Protein AF-A0A258VBZ8-F1 (afdb_monomer_lite)

Sequence (85 aa):
QAHSHIENEVAELKLLHSQVHDAEENIVRAEKYYKLTQSEYARGVKNSPDMLSASEKIFEVKNKRLEILKDFNLKQAHVLAKINR

Foldseek 3Di:
DVVVVLVVLVVVLVVLVVVLVVLVVQLVVLVVLQVVLVVCVVVVNHDPVSNVVSVVSNVVSVVVSVVSVVVSVVSVVVSVVVVVD

Radius of gyration: 18.97 Å; chains: 1; bounding box: 42×16×53 Å

Structure (mmCIF, N/CA/C/O backbone):
data_AF-A0A258VBZ8-F1
#
_entry.id   AF-A0A258VBZ8-F1
#
loop_
_atom_site.group_PDB
_atom_site.id
_atom_site.type_symbol
_atom_site.label_atom_id
_atom_site.label_alt_id
_atom_site.label_comp_id
_atom_site.label_asym_id
_atom_site.label_entity_id
_atom_site.label_seq_id
_atom_site.pdbx_PDB_ins_code
_atom_site.Cartn_x
_atom_site.Cartn_y
_atom_site.Cartn_z
_atom_site.occupancy
_atom_site.B_iso_or_equiv
_atom_site.auth_seq_id
_atom_site.auth_comp_id
_atom_site.auth_asym_id
_atom_site.auth_atom_id
_atom_site.pdbx_PDB_model_num
ATOM 1 N N . GLN A 1 1 ? -21.327 8.248 29.518 1.00 60.28 1 GLN A N 1
ATOM 2 C CA . GLN A 1 1 ? -19.908 7.845 29.386 1.00 60.28 1 GLN A CA 1
ATOM 3 C C . GLN A 1 1 ? -19.724 6.631 28.465 1.00 60.28 1 GLN A C 1
ATOM 5 O O . GLN A 1 1 ? -18.837 6.683 27.628 1.00 60.28 1 GLN A O 1
ATOM 10 N N . ALA A 1 2 ? -20.554 5.577 28.537 1.00 63.31 2 ALA A N 1
ATOM 11 C CA . ALA A 1 2 ? -20.453 4.428 27.616 1.00 63.31 2 ALA A CA 1
ATOM 12 C C . ALA A 1 2 ? -20.836 4.752 26.151 1.00 63.31 2 ALA A C 1
ATOM 14 O O . ALA A 1 2 ? -20.111 4.371 25.237 1.00 63.31 2 ALA A O 1
ATOM 15 N N . HIS A 1 3 ? -21.909 5.523 25.924 1.00 64.12 3 HIS A N 1
ATOM 16 C CA . HIS A 1 3 ? -22.340 5.931 24.574 1.00 64.12 3 HIS A CA 1
ATOM 17 C C . HIS A 1 3 ? -21.271 6.725 23.806 1.00 64.12 3 HIS A C 1
ATOM 19 O O . HIS A 1 3 ? -20.928 6.361 22.685 1.00 64.12 3 HIS A O 1
ATOM 25 N N . SER A 1 4 ? -20.662 7.728 24.446 1.00 78.94 4 SER A N 1
ATOM 26 C CA . SER A 1 4 ? -19.596 8.541 23.840 1.00 78.94 4 SER A CA 1
ATOM 27 C C . SER A 1 4 ? -18.348 7.726 23.483 1.00 78.94 4 SER A C 1
ATOM 29 O O . SER A 1 4 ? -17.602 8.085 22.581 1.00 78.94 4 SER A O 1
ATOM 31 N N . HIS A 1 5 ? -18.097 6.619 24.189 1.00 81.12 5 HIS A N 1
ATOM 32 C CA . HIS A 1 5 ? -16.954 5.758 23.903 1.00 81.12 5 HIS A CA 1
ATOM 33 C C . HIS A 1 5 ? -17.177 4.916 22.638 1.00 81.12 5 HIS A C 1
ATOM 35 O O . HIS A 1 5 ? -16.272 4.811 21.817 1.00 81.12 5 HIS A O 1
ATOM 41 N N . ILE A 1 6 ? -18.382 4.372 22.440 1.00 86.81 6 ILE A N 1
ATOM 42 C CA . ILE A 1 6 ? -18.725 3.617 21.223 1.00 86.81 6 ILE A CA 1
ATOM 43 C C . ILE A 1 6 ? -18.742 4.543 20.001 1.00 86.81 6 ILE A C 1
ATOM 45 O O . ILE A 1 6 ? -18.219 4.177 18.952 1.00 86.81 6 ILE A O 1
ATOM 49 N N . GLU A 1 7 ? -19.277 5.758 20.138 1.00 88.31 7 GLU A N 1
ATOM 50 C CA . GLU A 1 7 ? -19.275 6.760 19.063 1.00 88.31 7 GLU A CA 1
ATOM 51 C C . GLU A 1 7 ? -17.855 7.096 18.587 1.00 88.31 7 GLU A C 1
ATOM 53 O O . GLU A 1 7 ? -17.604 7.116 17.381 1.00 88.31 7 GLU A O 1
ATOM 58 N N . ASN A 1 8 ? -16.912 7.270 19.519 1.00 91.94 8 ASN A N 1
ATOM 59 C CA . ASN A 1 8 ? -15.502 7.486 19.189 1.00 91.94 8 ASN A CA 1
ATOM 60 C C . ASN A 1 8 ? -14.893 6.285 18.451 1.00 91.94 8 ASN A C 1
ATOM 62 O O . ASN A 1 8 ? -14.216 6.460 17.441 1.00 91.94 8 ASN A O 1
ATOM 66 N N . GLU A 1 9 ? -15.161 5.057 18.901 1.00 91.62 9 GLU A N 1
ATOM 67 C CA . GLU A 1 9 ? -14.627 3.865 18.233 1.00 91.62 9 GLU A CA 1
ATOM 68 C C . GLU A 1 9 ? -15.208 3.655 16.830 1.00 91.62 9 GLU A C 1
ATOM 70 O O . GLU A 1 9 ? -14.494 3.207 15.931 1.00 91.62 9 GLU A O 1
ATOM 75 N N . VAL A 1 10 ? -16.476 4.014 16.621 1.00 93.19 10 VAL A N 1
ATOM 76 C CA . VAL A 1 10 ? -17.109 4.014 15.297 1.00 93.19 10 VAL A CA 1
ATOM 77 C C . VAL A 1 10 ? -16.517 5.109 14.406 1.00 93.19 10 VAL A C 1
ATOM 79 O O . VAL A 1 10 ? -16.320 4.879 13.212 1.00 93.19 10 VAL A O 1
ATOM 82 N N . ALA A 1 11 ? -16.207 6.288 14.952 1.00 94.81 11 ALA A N 1
ATOM 83 C CA . ALA A 1 11 ? -15.543 7.356 14.207 1.00 94.81 11 ALA A CA 1
ATOM 84 C C . ALA A 1 11 ? -14.133 6.940 13.752 1.00 94.81 11 ALA A C 1
ATOM 86 O O . ALA A 1 11 ? -13.791 7.103 12.581 1.00 94.81 11 ALA A O 1
ATOM 87 N N . GLU A 1 12 ? -13.350 6.323 14.638 1.00 94.75 12 GLU A N 1
ATOM 88 C CA . GLU A 1 12 ? -12.042 5.749 14.303 1.00 94.75 12 GLU A CA 1
ATOM 89 C C . GLU A 1 12 ? -12.152 4.645 13.242 1.00 94.75 12 G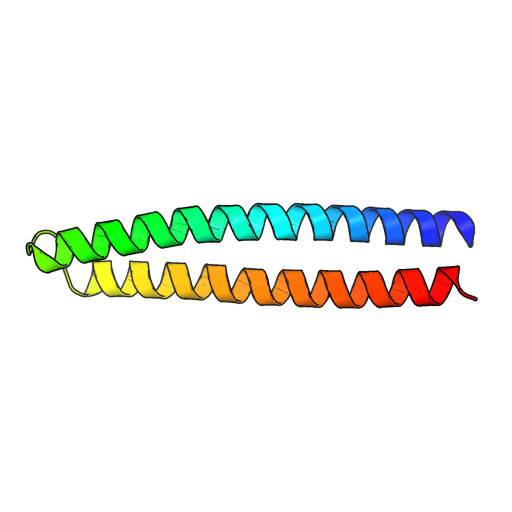LU A C 1
ATOM 91 O O . GLU A 1 12 ? -11.351 4.599 12.310 1.00 94.75 12 GLU A O 1
ATOM 96 N N . LEU A 1 13 ? -13.170 3.782 13.329 1.00 95.75 13 LEU A N 1
ATOM 97 C CA . LEU A 1 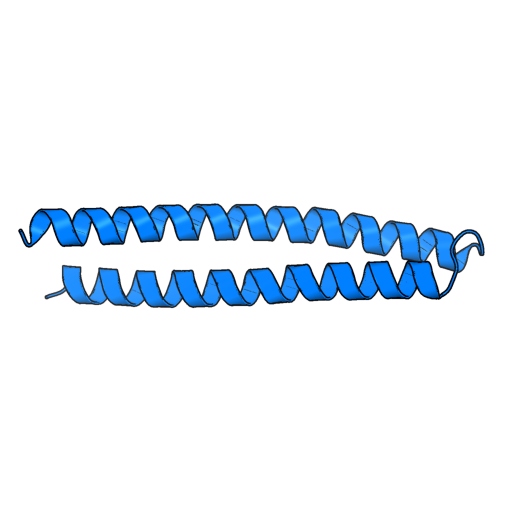13 ? -13.413 2.747 12.323 1.00 95.75 13 LEU A CA 1
ATOM 98 C C . LEU A 1 13 ? -13.720 3.347 10.940 1.00 95.75 13 LEU A C 1
ATOM 100 O O . LEU A 1 13 ? -13.222 2.850 9.929 1.00 95.75 13 LEU A O 1
ATOM 104 N N . LYS A 1 14 ? -14.505 4.431 10.883 1.00 96.44 14 LYS A N 1
ATOM 105 C CA . LYS A 1 14 ? -14.782 5.164 9.635 1.00 96.44 14 LYS A CA 1
ATOM 106 C C . LYS A 1 14 ? -13.521 5.805 9.058 1.00 96.44 14 LYS A C 1
ATOM 108 O O . LYS A 1 14 ? -13.330 5.770 7.844 1.00 96.44 14 LYS A O 1
ATOM 113 N N . LEU A 1 15 ? -12.658 6.355 9.913 1.00 97.38 15 LEU A N 1
ATOM 114 C CA . LEU A 1 15 ? -11.366 6.893 9.490 1.00 97.38 15 LEU A CA 1
ATOM 115 C C . LEU A 1 15 ? -10.489 5.795 8.875 1.00 97.38 15 LEU A C 1
ATOM 117 O O . LEU A 1 15 ? -9.998 5.969 7.763 1.00 97.38 15 LEU A O 1
ATOM 121 N N . LEU A 1 16 ? -10.352 4.649 9.551 1.00 97.44 16 LEU A N 1
ATOM 122 C CA . LEU A 1 16 ? -9.597 3.501 9.039 1.00 97.44 16 LEU A CA 1
ATOM 123 C C . LEU A 1 16 ? -10.161 2.999 7.704 1.00 97.44 16 LEU A C 1
ATOM 125 O O . LEU A 1 16 ? -9.398 2.708 6.790 1.00 97.44 16 LEU A O 1
ATOM 129 N N . HIS A 1 17 ? -11.487 2.961 7.551 1.00 97.31 17 HIS A N 1
ATOM 130 C CA . HIS A 1 17 ? -12.121 2.614 6.278 1.00 97.31 17 HIS A CA 1
ATOM 131 C C . HIS A 1 17 ? -11.735 3.584 5.147 1.00 97.31 17 HIS A C 1
ATOM 133 O O . HIS A 1 17 ? -11.395 3.145 4.051 1.00 97.31 17 HIS A O 1
ATOM 139 N N . SER A 1 18 ? -11.738 4.897 5.408 1.00 98.06 18 SER A N 1
ATOM 140 C CA . SER A 1 18 ? -11.268 5.891 4.430 1.00 98.06 18 SER A CA 1
ATOM 141 C C . SER A 1 18 ? -9.801 5.662 4.061 1.00 98.06 18 SER A C 1
ATOM 143 O O . SER A 1 18 ? -9.446 5.678 2.888 1.00 98.06 18 SER A O 1
ATOM 145 N N . GLN A 1 19 ? -8.956 5.367 5.050 1.00 98.12 19 GLN A N 1
ATOM 146 C CA . GLN A 1 19 ? -7.536 5.094 4.825 1.00 98.12 19 GLN A CA 1
ATOM 147 C C . GLN A 1 19 ? -7.295 3.820 4.006 1.00 98.12 19 GLN A C 1
ATOM 149 O O . GLN A 1 19 ? -6.330 3.771 3.243 1.00 98.12 19 GLN A O 1
ATOM 154 N N . VAL A 1 20 ? -8.149 2.794 4.131 1.00 97.75 20 VAL A N 1
ATOM 155 C CA . VAL A 1 20 ? -8.099 1.608 3.256 1.00 97.75 20 VAL A CA 1
ATOM 156 C C . VAL A 1 20 ? -8.296 2.027 1.799 1.00 97.75 20 VAL A C 1
ATOM 158 O O . VAL A 1 20 ? -7.512 1.615 0.945 1.00 97.75 20 VAL A O 1
ATOM 161 N N . HIS A 1 21 ? -9.289 2.875 1.525 1.00 97.12 21 HIS A N 1
ATOM 162 C CA . HIS A 1 21 ? -9.554 3.371 0.176 1.00 97.12 21 HI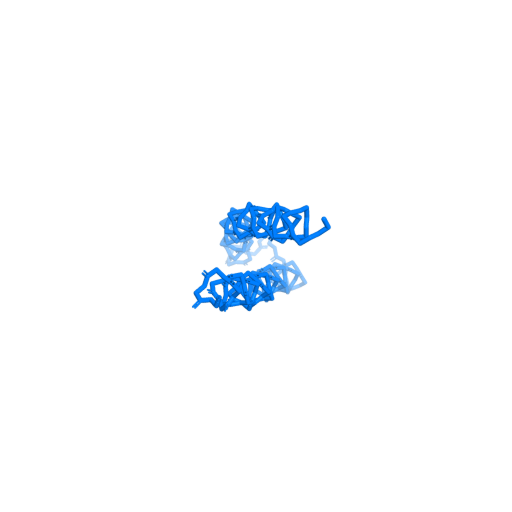S A CA 1
ATOM 163 C C . HIS A 1 21 ? -8.381 4.197 -0.375 1.00 97.12 21 HIS A C 1
ATOM 165 O O . HIS A 1 21 ? -7.886 3.920 -1.467 1.00 97.12 21 HIS A O 1
ATOM 171 N N . ASP A 1 22 ? -7.853 5.134 0.416 1.00 98.00 22 ASP A N 1
ATOM 172 C CA . ASP A 1 22 ? -6.689 5.939 0.024 1.00 98.00 22 ASP A CA 1
ATOM 173 C C . ASP A 1 22 ? -5.458 5.058 -0.265 1.00 98.00 22 ASP A C 1
ATOM 175 O O . ASP A 1 22 ? -4.699 5.298 -1.211 1.00 98.00 22 ASP A O 1
ATOM 179 N N . ALA A 1 23 ? -5.251 4.005 0.533 1.00 97.62 23 ALA A N 1
ATOM 180 C CA . ALA A 1 23 ? -4.170 3.047 0.327 1.00 97.62 23 ALA A CA 1
ATOM 181 C C . ALA A 1 23 ? -4.338 2.253 -0.979 1.00 97.62 23 ALA A C 1
ATOM 183 O O . ALA A 1 23 ? -3.347 1.983 -1.661 1.00 97.62 23 ALA A O 1
ATOM 184 N N . GLU A 1 24 ? -5.568 1.909 -1.360 1.00 97.19 24 GLU A N 1
ATOM 185 C CA . GLU A 1 24 ? -5.870 1.263 -2.641 1.00 97.19 24 GLU A CA 1
ATOM 186 C C . GLU A 1 24 ? -5.576 2.181 -3.825 1.00 97.19 24 GLU A C 1
ATOM 188 O O . GLU A 1 24 ? -4.892 1.766 -4.764 1.00 97.19 24 GLU A O 1
ATOM 193 N N . GLU A 1 25 ? -5.979 3.450 -3.760 1.00 98.06 25 GLU A N 1
ATOM 194 C CA . GLU A 1 25 ? -5.620 4.422 -4.795 1.00 98.06 25 GLU A CA 1
ATOM 195 C C . GLU A 1 25 ? -4.101 4.604 -4.917 1.00 98.06 25 GLU A C 1
ATOM 197 O O . GLU A 1 25 ? -3.554 4.707 -6.020 1.00 98.06 25 GLU A O 1
ATOM 202 N N . ASN A 1 26 ? -3.394 4.615 -3.785 1.00 97.62 26 ASN A N 1
ATOM 203 C CA . ASN A 1 26 ? -1.939 4.719 -3.770 1.00 97.62 26 ASN A CA 1
ATOM 204 C C . ASN A 1 26 ? -1.268 3.513 -4.434 1.00 97.62 26 ASN A C 1
ATOM 206 O O . ASN A 1 26 ? -0.274 3.701 -5.140 1.00 97.62 26 ASN A O 1
ATOM 210 N N . ILE A 1 27 ? -1.814 2.299 -4.278 1.00 97.94 27 ILE A N 1
ATOM 211 C CA . ILE A 1 27 ? -1.332 1.123 -5.018 1.00 97.94 27 ILE A CA 1
ATOM 212 C C . ILE A 1 27 ? -1.487 1.346 -6.516 1.00 97.94 27 ILE A C 1
ATOM 214 O O . ILE A 1 27 ? -0.521 1.139 -7.246 1.00 97.94 27 ILE A O 1
ATOM 218 N N . VAL A 1 28 ? -2.649 1.815 -6.982 1.00 98.25 28 VAL A N 1
ATOM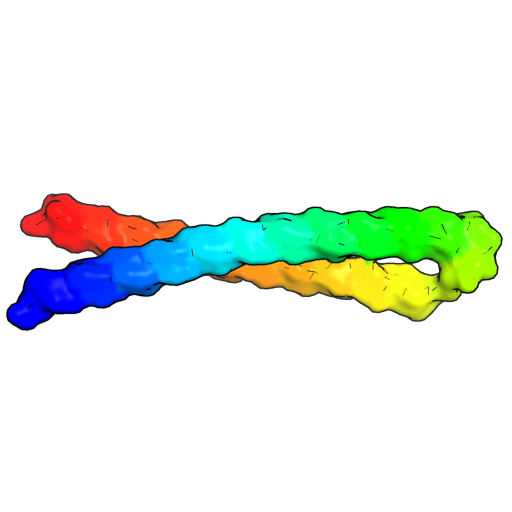 219 C CA . VAL A 1 28 ? -2.880 2.049 -8.418 1.00 98.25 28 VAL A CA 1
ATOM 220 C C . VAL A 1 28 ? -1.861 3.047 -8.980 1.00 98.25 28 VAL A C 1
ATOM 222 O O . VAL A 1 28 ? -1.283 2.821 -10.048 1.00 98.25 28 VAL A O 1
ATOM 225 N N . ARG A 1 29 ? -1.584 4.133 -8.247 1.00 98.19 29 ARG A N 1
ATOM 226 C CA . ARG A 1 29 ? -0.569 5.132 -8.628 1.00 98.19 29 ARG A CA 1
ATOM 227 C C . ARG A 1 29 ? 0.838 4.522 -8.675 1.00 98.1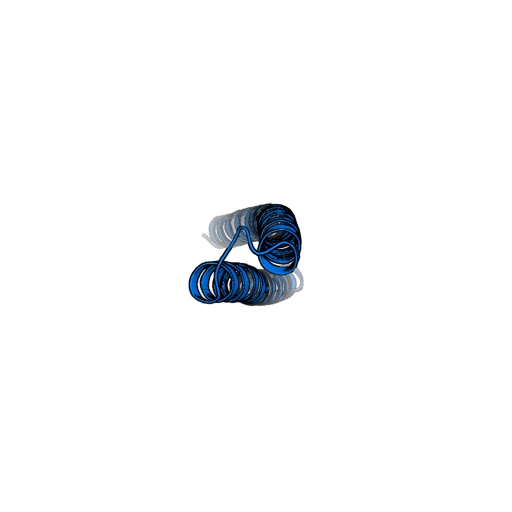9 29 ARG A C 1
ATOM 229 O O . ARG A 1 29 ? 1.546 4.711 -9.666 1.00 98.19 29 ARG A O 1
ATOM 236 N N . ALA A 1 30 ? 1.230 3.767 -7.647 1.00 98.12 30 ALA A N 1
ATOM 237 C CA . ALA A 1 30 ? 2.540 3.119 -7.570 1.00 98.12 30 ALA A CA 1
ATOM 238 C C . ALA A 1 30 ? 2.725 2.037 -8.648 1.00 98.12 30 ALA A C 1
ATOM 240 O O . ALA A 1 30 ? 3.793 1.937 -9.245 1.00 98.12 30 ALA A O 1
ATOM 241 N N . GLU A 1 31 ? 1.680 1.270 -8.962 1.00 98.44 31 GLU A N 1
ATOM 242 C CA . GLU A 1 31 ? 1.684 0.276 -10.037 1.00 98.44 31 GLU A CA 1
ATOM 243 C C . GLU A 1 31 ? 1.842 0.914 -11.413 1.00 98.44 31 GLU A C 1
ATOM 245 O O . GLU A 1 31 ? 2.603 0.412 -12.243 1.00 98.44 31 GLU A O 1
ATOM 250 N N . LYS A 1 32 ? 1.156 2.035 -11.660 1.00 98.50 32 LYS A N 1
ATOM 251 C CA . LYS A 1 32 ? 1.320 2.794 -12.902 1.00 98.50 32 LYS A CA 1
ATOM 252 C C . LYS A 1 32 ? 2.751 3.311 -13.046 1.00 98.50 32 LYS A C 1
ATOM 254 O O . LYS A 1 32 ? 3.333 3.167 -14.119 1.00 98.50 32 LYS A O 1
ATOM 259 N N . TYR A 1 33 ? 3.312 3.871 -11.974 1.00 98.19 33 TYR A N 1
ATOM 260 C CA . TYR A 1 33 ? 4.700 4.334 -11.952 1.00 98.19 33 TYR A CA 1
ATOM 261 C C . TYR A 1 33 ? 5.680 3.188 -12.223 1.00 98.19 33 TYR A C 1
ATOM 263 O O . TYR A 1 33 ? 6.486 3.286 -13.142 1.00 98.19 33 TYR A O 1
ATOM 271 N N . TYR A 1 34 ? 5.547 2.067 -11.510 1.00 98.56 34 TYR A N 1
ATOM 272 C CA . TYR A 1 34 ? 6.388 0.887 -11.701 1.00 98.56 34 TYR A CA 1
ATOM 273 C C . TYR A 1 34 ? 6.370 0.378 -13.148 1.00 98.56 34 TYR A C 1
ATOM 275 O O . TYR A 1 34 ? 7.425 0.176 -13.745 1.00 98.56 34 TYR A O 1
ATOM 283 N N . LYS A 1 35 ? 5.178 0.226 -13.744 1.00 98.44 35 LYS A N 1
ATOM 284 C CA . LYS A 1 35 ? 5.027 -0.228 -15.138 1.00 98.44 35 LYS A CA 1
ATOM 285 C C . LYS A 1 35 ? 5.674 0.733 -16.136 1.00 98.44 35 LYS A C 1
ATOM 287 O O . LYS A 1 35 ? 6.280 0.287 -17.110 1.00 98.44 35 LYS A O 1
ATOM 292 N N . LEU A 1 36 ? 5.551 2.042 -15.906 1.00 98.50 36 LEU A N 1
ATOM 293 C CA . LEU A 1 36 ? 6.185 3.048 -16.754 1.00 98.50 36 LEU A CA 1
ATOM 294 C C . LEU A 1 36 ? 7.713 2.964 -16.657 1.00 98.50 36 LEU A C 1
ATOM 296 O O . LEU A 1 36 ? 8.370 2.838 -17.689 1.00 98.50 36 LEU A O 1
ATOM 300 N N . THR A 1 37 ? 8.262 2.952 -15.438 1.00 98.44 37 THR A N 1
ATOM 301 C CA . THR A 1 37 ? 9.710 2.838 -15.213 1.00 98.44 37 THR A CA 1
ATOM 302 C C . THR A 1 37 ? 10.258 1.542 -15.808 1.00 98.44 37 THR A C 1
ATOM 304 O O . THR A 1 37 ? 11.288 1.567 -16.474 1.00 98.44 37 THR A O 1
ATOM 307 N N . GLN A 1 38 ? 9.535 0.426 -15.674 1.00 98.38 38 GLN A N 1
ATOM 308 C CA . GLN A 1 38 ? 9.902 -0.853 -16.288 1.00 98.38 38 GLN A CA 1
ATOM 309 C C . GLN A 1 38 ? 9.978 -0.768 -17.816 1.00 98.38 38 GLN A C 1
ATOM 311 O O . GLN A 1 38 ? 10.937 -1.255 -18.415 1.00 98.38 38 GLN A O 1
ATOM 316 N N . SER A 1 39 ? 8.999 -0.122 -18.453 1.00 98.44 39 SER A N 1
ATOM 317 C CA . SER A 1 39 ? 8.993 0.095 -19.905 1.00 98.44 39 SER A CA 1
ATOM 318 C C . SER A 1 39 ? 10.138 1.003 -20.366 1.00 98.44 39 SER A C 1
ATOM 320 O O . SER A 1 39 ? 10.747 0.770 -21.409 1.00 98.44 39 SER A O 1
ATOM 322 N N . GLU A 1 40 ? 10.452 2.051 -19.607 1.00 98.50 40 GLU A N 1
ATOM 323 C CA . GLU A 1 40 ? 11.580 2.941 -19.895 1.00 98.50 40 GLU A CA 1
ATOM 324 C C . GLU A 1 40 ? 12.933 2.251 -19.694 1.00 98.50 40 GLU A C 1
ATOM 326 O O . GLU A 1 40 ? 13.836 2.428 -20.511 1.00 98.50 40 GLU A O 1
ATOM 331 N N . TYR A 1 41 ? 13.063 1.428 -18.656 1.00 97.94 41 TYR A N 1
ATOM 332 C CA . TYR A 1 41 ? 14.257 0.630 -18.392 1.00 97.94 41 TYR A CA 1
ATOM 333 C C . TYR A 1 41 ? 14.510 -0.383 -19.508 1.00 97.94 41 TYR A C 1
ATOM 335 O O . TYR A 1 41 ? 15.618 -0.459 -20.032 1.00 97.94 41 TYR A O 1
ATOM 343 N N . ALA A 1 42 ? 13.469 -1.095 -19.953 1.00 97.81 42 ALA A N 1
ATOM 344 C CA . ALA A 1 42 ? 13.565 -2.039 -21.068 1.00 97.81 42 ALA A CA 1
ATOM 345 C C . ALA A 1 42 ? 14.015 -1.374 -22.383 1.00 97.81 42 ALA A C 1
ATOM 347 O O . ALA A 1 42 ? 14.627 -2.022 -23.228 1.00 97.81 42 ALA A O 1
ATOM 348 N N . ARG A 1 43 ? 13.737 -0.074 -22.552 1.00 98.12 43 ARG A N 1
ATOM 349 C CA . ARG A 1 43 ? 14.187 0.739 -23.694 1.00 98.12 43 ARG A CA 1
ATOM 350 C C . ARG A 1 43 ? 15.558 1.391 -23.485 1.00 98.12 43 ARG A C 1
ATOM 352 O O . ARG A 1 43 ? 16.003 2.129 -24.358 1.00 98.12 43 ARG A O 1
ATOM 359 N N . GLY A 1 44 ? 16.207 1.168 -22.341 1.00 97.38 44 GLY A N 1
ATOM 360 C CA . GLY A 1 44 ? 17.490 1.781 -21.989 1.00 97.38 44 GLY A CA 1
ATOM 361 C C . GLY A 1 44 ? 17.411 3.268 -21.627 1.00 97.38 44 GLY A C 1
ATOM 362 O O . GLY A 1 44 ? 18.438 3.937 -21.596 1.00 97.38 44 GLY A O 1
ATOM 363 N N . VAL A 1 45 ? 16.212 3.802 -21.367 1.00 98.06 45 VAL A N 1
ATOM 364 C CA . VAL A 1 45 ? 16.007 5.204 -20.954 1.00 98.06 45 VAL A CA 1
ATOM 365 C C . VAL A 1 45 ? 16.230 5.373 -19.449 1.00 98.06 45 VAL A C 1
ATOM 367 O O . VAL A 1 45 ? 16.796 6.374 -19.016 1.00 98.06 45 VAL A O 1
ATOM 370 N N . LYS A 1 46 ? 15.786 4.396 -18.651 1.00 97.31 46 LYS A N 1
ATOM 371 C CA . LYS A 1 46 ? 15.966 4.352 -17.190 1.00 97.31 46 LYS A CA 1
ATOM 372 C C . LYS A 1 46 ? 17.050 3.356 -16.807 1.00 97.31 46 LYS A C 1
ATOM 374 O O . LYS A 1 46 ? 17.335 2.429 -17.562 1.00 97.31 46 LYS A O 1
ATOM 379 N N . ASN A 1 47 ? 17.645 3.540 -15.633 1.00 97.50 47 ASN A N 1
ATOM 380 C CA . ASN A 1 47 ? 18.746 2.712 -15.146 1.00 97.50 47 ASN A CA 1
ATOM 381 C C . ASN A 1 47 ? 18.324 1.783 -13.991 1.00 97.50 47 ASN A C 1
ATOM 383 O O . ASN A 1 47 ? 17.177 1.778 -13.545 1.00 97.50 47 ASN A O 1
ATOM 387 N N . SER A 1 48 ? 19.255 0.944 -13.526 1.00 96.69 48 SER A N 1
ATOM 388 C CA . SER A 1 48 ? 18.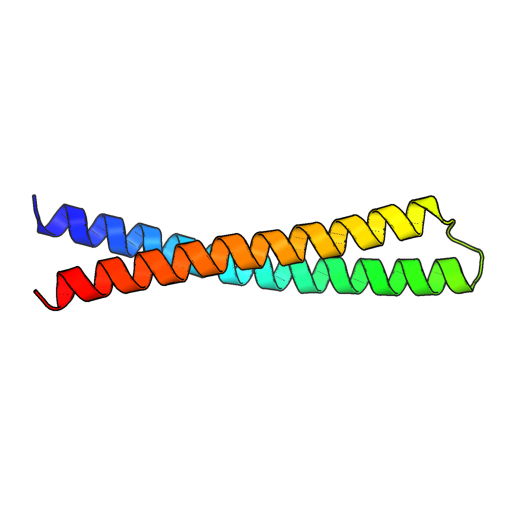975 -0.022 -12.456 1.00 96.69 48 SER A CA 1
ATOM 389 C C . SER A 1 48 ? 18.553 0.647 -11.134 1.00 96.69 48 SER A C 1
ATOM 391 O O . SER A 1 48 ? 17.611 0.148 -10.522 1.00 96.69 48 SER A O 1
ATOM 393 N N . PRO A 1 49 ? 19.156 1.776 -10.701 1.00 98.12 49 PRO A N 1
ATOM 394 C CA . PRO A 1 49 ? 18.635 2.563 -9.580 1.00 98.12 49 PRO A CA 1
ATOM 395 C C . PRO A 1 49 ? 17.180 3.020 -9.742 1.00 98.12 49 PRO A C 1
ATOM 397 O O . PRO A 1 49 ? 16.399 2.842 -8.812 1.00 98.12 49 PRO A O 1
ATOM 400 N N . ASP A 1 50 ? 16.781 3.536 -10.912 1.00 98.06 50 ASP A N 1
ATOM 401 C CA . ASP A 1 50 ? 15.386 3.934 -11.164 1.00 98.06 50 ASP A CA 1
ATOM 402 C C . ASP A 1 50 ? 14.424 2.749 -10.970 1.00 98.06 50 ASP A C 1
ATOM 404 O O . ASP A 1 50 ? 13.367 2.876 -10.344 1.00 98.06 50 ASP A O 1
ATOM 408 N N . MET A 1 51 ? 14.803 1.574 -11.486 1.00 98.00 51 MET A N 1
ATOM 409 C CA . MET A 1 51 ? 14.028 0.345 -11.313 1.00 98.00 51 MET A CA 1
ATOM 410 C C . MET A 1 51 ? 13.956 -0.111 -9.862 1.00 98.00 51 MET A C 1
ATOM 412 O O . MET A 1 51 ? 12.891 -0.552 -9.419 1.00 98.00 51 MET A O 1
ATOM 416 N N . LEU A 1 52 ? 15.062 -0.014 -9.123 1.00 98.31 52 LEU A N 1
ATOM 417 C CA . LEU A 1 52 ? 15.097 -0.347 -7.705 1.00 98.31 52 LEU A CA 1
ATOM 418 C C . LEU A 1 52 ? 14.148 0.564 -6.923 1.00 98.31 52 LEU A C 1
ATOM 420 O O . LEU A 1 52 ? 13.252 0.055 -6.258 1.00 98.31 52 LEU A O 1
ATOM 424 N N . SER A 1 53 ? 14.248 1.883 -7.094 1.00 98.19 53 SER A N 1
ATOM 425 C CA . SER A 1 53 ? 13.376 2.838 -6.404 1.00 98.19 53 SER A CA 1
ATOM 426 C C . SER A 1 53 ? 11.897 2.626 -6.738 1.00 98.19 53 SER A C 1
ATOM 428 O O . SER A 1 53 ? 11.043 2.684 -5.853 1.00 98.19 53 SER A O 1
ATOM 430 N N . ALA A 1 54 ? 11.564 2.320 -7.996 1.00 98.25 54 ALA A N 1
ATOM 431 C CA . ALA A 1 54 ? 10.191 1.985 -8.368 1.00 98.25 54 ALA A CA 1
ATOM 432 C C . ALA A 1 54 ? 9.704 0.678 -7.718 1.00 98.25 54 ALA A C 1
ATOM 434 O O . ALA A 1 54 ? 8.545 0.600 -7.301 1.00 98.25 54 ALA A O 1
ATOM 435 N N . SER A 1 55 ? 10.579 -0.326 -7.606 1.00 98.19 55 SER A N 1
ATOM 436 C CA . SER A 1 55 ? 10.294 -1.615 -6.957 1.00 98.19 55 SER A CA 1
ATOM 437 C C . SER A 1 55 ? 10.089 -1.463 -5.448 1.00 98.19 55 SER A C 1
ATOM 439 O O . SER A 1 55 ? 9.134 -1.999 -4.887 1.00 98.19 55 SER A O 1
ATOM 441 N N . GLU A 1 56 ? 10.950 -0.690 -4.791 1.00 98.56 56 GLU A N 1
ATOM 442 C CA . GLU A 1 56 ? 10.825 -0.353 -3.374 1.00 98.56 56 GLU A CA 1
ATOM 443 C C . GLU A 1 56 ? 9.531 0.413 -3.119 1.00 98.56 56 GLU A C 1
ATOM 445 O O . GLU A 1 56 ? 8.801 0.095 -2.182 1.00 98.56 56 GLU A O 1
ATOM 450 N N . LYS A 1 57 ? 9.179 1.362 -3.999 1.00 98.25 57 LYS A N 1
ATOM 451 C CA . LYS A 1 57 ? 7.970 2.165 -3.819 1.00 98.25 57 LYS A CA 1
ATOM 452 C C . LYS A 1 57 ? 6.692 1.338 -3.887 1.00 98.25 57 LYS A C 1
ATOM 454 O O . LYS A 1 57 ? 5.809 1.500 -3.045 1.00 98.25 57 LYS A O 1
ATOM 459 N N . ILE A 1 58 ? 6.566 0.457 -4.881 1.00 97.88 58 ILE A N 1
ATOM 460 C CA . ILE A 1 58 ? 5.388 -0.417 -4.978 1.00 97.88 58 ILE A CA 1
ATOM 461 C C . ILE A 1 58 ? 5.328 -1.395 -3.797 1.00 97.88 58 ILE A C 1
ATOM 463 O O . ILE A 1 58 ? 4.239 -1.653 -3.284 1.00 97.88 58 ILE A O 1
ATOM 467 N N . PHE A 1 59 ? 6.475 -1.901 -3.336 1.00 98.44 59 PHE A N 1
ATOM 468 C CA . PHE A 1 59 ? 6.544 -2.761 -2.158 1.00 98.44 59 PHE A CA 1
ATOM 469 C C . PHE A 1 59 ? 6.086 -2.029 -0.889 1.00 98.44 59 PHE A C 1
ATOM 471 O O . PHE A 1 59 ? 5.207 -2.525 -0.185 1.00 98.44 59 PHE A O 1
ATOM 478 N N . GLU A 1 60 ? 6.612 -0.829 -0.635 1.00 98.38 60 GLU A N 1
ATOM 479 C CA . GLU A 1 60 ? 6.263 0.015 0.513 1.00 98.38 60 GLU A CA 1
ATOM 480 C C . GLU A 1 60 ? 4.752 0.271 0.574 1.00 98.38 60 GLU A C 1
ATOM 482 O O . GLU A 1 60 ? 4.116 0.039 1.602 1.00 98.38 60 GLU A O 1
ATOM 487 N N . VAL A 1 61 ? 4.153 0.695 -0.541 1.00 98.25 61 VAL A N 1
ATOM 488 C CA . VAL A 1 61 ? 2.722 1.019 -0.588 1.00 98.25 61 VAL A CA 1
ATOM 489 C C . VAL A 1 61 ? 1.856 -0.230 -0.388 1.00 98.25 61 VAL A C 1
ATOM 491 O O . VAL A 1 61 ? 0.853 -0.177 0.327 1.00 98.25 61 VAL A O 1
ATOM 494 N N . LYS A 1 62 ? 2.252 -1.379 -0.955 1.00 98.31 62 LYS A N 1
ATOM 495 C CA . LYS A 1 62 ? 1.559 -2.656 -0.719 1.00 98.31 62 LYS A CA 1
ATOM 496 C C . LYS A 1 62 ? 1.638 -3.077 0.744 1.00 98.31 62 LYS A C 1
ATOM 498 O O . LYS A 1 62 ? 0.616 -3.461 1.312 1.00 98.31 62 LYS A O 1
ATOM 503 N N . ASN A 1 63 ? 2.812 -2.960 1.361 1.00 98.44 63 ASN A N 1
ATOM 504 C CA . ASN A 1 63 ? 2.985 -3.267 2.776 1.00 98.44 63 ASN A CA 1
ATOM 505 C C . ASN A 1 63 ? 2.133 -2.334 3.648 1.00 98.44 63 ASN A C 1
ATOM 507 O O . ASN A 1 63 ? 1.414 -2.793 4.535 1.00 98.44 63 ASN A O 1
ATOM 511 N N . LYS A 1 64 ? 2.102 -1.036 3.320 1.00 97.88 64 LYS A N 1
ATOM 512 C CA . LYS A 1 64 ? 1.293 -0.064 4.055 1.00 97.88 64 LYS A CA 1
ATOM 513 C C . LYS A 1 64 ? -0.202 -0.374 4.001 1.00 97.88 64 LYS A C 1
ATOM 515 O O . LYS A 1 64 ? -0.889 -0.258 5.014 1.00 97.88 64 LYS A O 1
ATOM 520 N N . ARG A 1 65 ? -0.713 -0.823 2.849 1.00 97.56 65 ARG A N 1
ATOM 521 C CA . ARG A 1 65 ? -2.107 -1.279 2.737 1.00 97.56 65 ARG A CA 1
ATOM 522 C C . ARG A 1 65 ? -2.394 -2.463 3.660 1.00 97.56 65 ARG A C 1
ATOM 524 O O . ARG A 1 65 ? -3.455 -2.495 4.274 1.00 97.56 65 ARG A O 1
ATOM 531 N N . LEU A 1 66 ? -1.481 -3.432 3.752 1.00 98.25 66 LEU A N 1
ATOM 532 C CA . LEU A 1 66 ? -1.659 -4.596 4.627 1.00 98.25 66 LEU A CA 1
ATOM 533 C C . LEU A 1 66 ? -1.725 -4.190 6.104 1.00 98.25 66 LEU A C 1
ATOM 535 O O . LEU A 1 66 ? -2.563 -4.712 6.836 1.00 98.25 66 LEU A O 1
ATOM 539 N N . GLU A 1 67 ? -0.901 -3.227 6.524 1.00 98.31 67 GLU A N 1
ATOM 540 C CA . GLU A 1 67 ? -0.968 -2.654 7.873 1.00 98.31 67 GLU A CA 1
ATOM 541 C C . GLU A 1 67 ? -2.336 -2.019 8.151 1.00 98.31 67 GLU A C 1
ATOM 543 O O . GLU A 1 67 ? -2.985 -2.376 9.132 1.00 98.31 67 GLU A O 1
ATOM 548 N N . ILE A 1 68 ? -2.804 -1.141 7.257 1.00 97.88 68 ILE A N 1
ATOM 549 C CA . ILE A 1 68 ? -4.082 -0.430 7.416 1.00 97.88 68 ILE A CA 1
ATOM 550 C C . ILE A 1 68 ? -5.260 -1.413 7.425 1.00 97.88 68 ILE A C 1
ATOM 552 O O . ILE A 1 68 ? -6.158 -1.293 8.254 1.00 97.88 68 ILE A O 1
ATOM 556 N N . LEU A 1 69 ? -5.250 -2.421 6.546 1.00 98.06 69 LEU A N 1
ATOM 557 C CA . LEU A 1 69 ? -6.284 -3.459 6.520 1.00 98.06 69 LEU A CA 1
ATOM 558 C C . LEU A 1 69 ? -6.329 -4.267 7.813 1.00 98.06 69 LEU A C 1
ATOM 560 O O . LEU A 1 69 ? -7.410 -4.563 8.319 1.00 98.06 69 LEU A O 1
ATOM 564 N N . LYS A 1 70 ? -5.162 -4.635 8.348 1.00 98.31 70 LYS A N 1
ATOM 565 C CA . LYS A 1 70 ? -5.071 -5.332 9.631 1.00 98.31 70 LYS A CA 1
ATOM 566 C C . LYS A 1 70 ? -5.686 -4.474 10.739 1.00 98.31 70 LYS A C 1
ATOM 568 O O . LYS A 1 70 ? -6.526 -4.975 11.483 1.00 98.31 70 LYS A O 1
ATOM 573 N N . ASP A 1 71 ? -5.319 -3.198 10.819 1.00 97.88 71 ASP A N 1
ATOM 574 C CA . ASP A 1 71 ? -5.820 -2.286 11.853 1.00 97.88 71 ASP A CA 1
ATOM 575 C C . ASP A 1 71 ? -7.337 -2.053 11.723 1.00 97.88 71 ASP A C 1
ATOM 577 O O . ASP A 1 71 ? -8.063 -2.128 12.718 1.00 97.88 71 ASP A O 1
ATOM 581 N N . PHE A 1 72 ? -7.840 -1.876 10.496 1.00 97.94 72 PHE A N 1
ATOM 582 C CA . PHE A 1 72 ? -9.273 -1.787 10.201 1.00 97.94 72 PHE A CA 1
ATOM 583 C C . PHE A 1 72 ? -10.035 -3.035 10.666 1.00 97.94 72 PHE A C 1
ATOM 585 O O . PHE A 1 72 ? -11.012 -2.917 11.407 1.00 97.94 72 PHE A O 1
ATOM 592 N N . ASN A 1 73 ? -9.572 -4.230 10.289 1.00 96.94 73 ASN A N 1
ATOM 593 C CA . ASN A 1 73 ? -10.232 -5.490 10.636 1.00 96.94 73 ASN A CA 1
ATOM 594 C C . ASN A 1 73 ? -10.245 -5.737 12.151 1.00 96.94 73 ASN A C 1
ATOM 596 O O . ASN A 1 73 ? -11.262 -6.159 12.704 1.00 96.94 73 ASN A O 1
ATOM 600 N N . LEU A 1 74 ? -9.139 -5.441 12.840 1.00 97.44 74 LEU A N 1
ATOM 601 C CA . LEU A 1 74 ? -9.064 -5.548 14.299 1.00 97.44 74 LEU A CA 1
ATOM 602 C C . LEU A 1 74 ? -10.046 -4.587 14.980 1.00 97.44 74 LEU A C 1
ATOM 604 O O . LEU A 1 74 ? -10.774 -4.991 15.890 1.00 97.44 74 LEU A O 1
ATOM 608 N N . LYS A 1 75 ? -10.118 -3.332 14.518 1.00 95.81 75 LYS A N 1
ATOM 609 C CA . LYS A 1 75 ? -11.058 -2.345 15.062 1.00 95.81 75 LYS A CA 1
ATOM 610 C C . LYS A 1 75 ? -12.508 -2.733 14.787 1.00 95.81 75 LYS A C 1
ATOM 612 O O . LYS A 1 75 ? -13.341 -2.620 15.683 1.00 95.81 75 LYS A O 1
ATOM 617 N N . GLN A 1 76 ? -12.802 -3.228 13.587 1.00 95.94 76 GLN A N 1
ATOM 618 C CA . GLN A 1 76 ? -14.129 -3.709 13.213 1.00 95.94 76 GLN A CA 1
ATOM 619 C C . GLN A 1 76 ? -14.574 -4.846 14.137 1.00 95.94 76 GLN A C 1
ATOM 621 O O . GLN A 1 76 ? -15.668 -4.782 14.696 1.00 95.94 76 GLN A O 1
ATOM 626 N N . ALA A 1 77 ? -13.714 -5.845 14.352 1.00 95.56 77 ALA A N 1
ATOM 627 C CA . ALA A 1 77 ? -13.998 -6.958 15.254 1.00 95.56 77 ALA A CA 1
ATOM 628 C C . ALA A 1 77 ? -14.259 -6.481 16.693 1.00 95.56 77 ALA A C 1
ATOM 630 O O . ALA A 1 77 ? -15.207 -6.933 17.334 1.00 95.56 77 ALA A O 1
ATOM 631 N N . HIS A 1 78 ? -13.462 -5.531 17.188 1.00 93.38 78 HIS A N 1
ATOM 632 C CA . HIS A 1 78 ? -13.621 -4.954 18.526 1.00 93.38 78 HIS A CA 1
ATOM 633 C C . HIS A 1 78 ? -14.935 -4.179 18.695 1.00 93.38 78 HIS A C 1
ATOM 635 O O . HIS A 1 78 ? -15.645 -4.386 19.679 1.00 93.38 78 HIS A O 1
ATOM 641 N N . VAL A 1 79 ? -15.300 -3.338 17.721 1.00 92.56 79 VAL A N 1
ATOM 642 C CA . VAL A 1 79 ? -16.577 -2.603 17.726 1.00 92.56 79 VAL A CA 1
ATOM 643 C C . VAL A 1 79 ? -17.759 -3.577 17.690 1.00 92.56 79 VAL A C 1
ATOM 645 O O . VAL A 1 79 ? -18.681 -3.450 18.495 1.00 92.56 79 VAL A O 1
ATOM 648 N N . LEU A 1 80 ? -17.716 -4.596 16.824 1.00 92.12 80 LEU A N 1
ATOM 649 C CA . LEU A 1 80 ? -18.757 -5.629 16.745 1.00 92.12 80 LEU A CA 1
ATOM 650 C C . LEU A 1 80 ? -18.915 -6.400 18.062 1.00 92.12 80 LEU A C 1
ATOM 652 O O . LEU A 1 80 ? -20.037 -6.634 18.511 1.00 92.12 80 LEU A O 1
ATOM 656 N N . ALA A 1 81 ? -17.806 -6.762 18.710 1.00 92.25 81 ALA A N 1
ATOM 657 C CA . ALA A 1 81 ? -17.827 -7.468 19.988 1.00 92.25 81 ALA A CA 1
ATOM 658 C C . ALA A 1 81 ? -18.457 -6.643 21.123 1.00 92.25 81 ALA A C 1
ATOM 660 O O . ALA A 1 81 ? -19.010 -7.221 22.056 1.00 92.25 81 ALA A O 1
ATOM 661 N N . LYS A 1 82 ? -18.379 -5.309 21.051 1.00 88.62 82 LYS A N 1
ATOM 662 C CA . LYS A 1 82 ? -18.999 -4.397 22.021 1.00 88.62 82 LYS A CA 1
ATOM 663 C C . LYS A 1 82 ? -20.472 -4.125 21.751 1.00 88.62 82 LYS A C 1
ATOM 665 O O . LYS A 1 82 ? -21.203 -3.918 22.704 1.00 88.62 82 LYS A O 1
ATOM 670 N N . ILE A 1 83 ? -20.894 -4.105 20.487 1.00 85.19 83 ILE A N 1
ATOM 671 C CA . ILE A 1 83 ? -22.307 -3.908 20.119 1.00 85.19 83 ILE A CA 1
ATOM 672 C C . ILE A 1 83 ? -23.136 -5.164 20.426 1.00 85.19 83 ILE A C 1
ATOM 674 O O . ILE A 1 83 ? -24.305 -5.056 20.778 1.00 85.19 83 ILE A O 1
ATOM 678 N N . ASN A 1 84 ? -22.535 -6.352 20.308 1.00 77.62 84 ASN A N 1
ATOM 679 C CA . ASN A 1 84 ? -23.196 -7.633 20.589 1.00 77.62 84 ASN A CA 1
ATOM 680 C C . ASN A 1 84 ? -23.206 -8.031 22.082 1.00 77.62 84 ASN A C 1
ATOM 682 O O . ASN A 1 84 ? -23.664 -9.130 22.399 1.00 77.62 84 ASN A O 1
ATOM 686 N N . ARG A 1 85 ? -22.669 -7.199 22.982 1.00 57.97 85 ARG A N 1
ATOM 687 C CA . ARG A 1 85 ? -22.696 -7.395 24.441 1.00 57.97 85 ARG A CA 1
ATOM 688 C C . ARG A 1 85 ? -23.637 -6.393 25.088 1.00 57.97 85 ARG A C 1
ATOM 690 O O . ARG A 1 85 ? -24.277 -6.793 26.081 1.00 57.97 85 ARG A O 1
#

pLDDT: mean 94.45, std 8.48, range [57.97, 98.56]

Secondary structure (DSSP, 8-state):
-HHHHHHHHHHHHHHHHHHHHHHHHHHHHHHHHHHHHHHHHHTTSS-HHHHHHHHHHHHHHHHHHHHHHHHHHHHHHHHHHHHT-